Protein AF-A0A2N2MQZ5-F1 (afdb_monomer)

Secondary structure (DSSP, 8-state):
---TTS-TT--TTSSEEEEEEEETTEEEEEEEEPEEEEE-SB-TTSSBPS-TT-EEEEE----------SEEEEEEEEESSSS-EEEEEEEEPTT----EEEEEEEPBPPSS---B-GGG-EEEEEEEETTEE-

Nearest PDB structures (foldseek):
  5hcd-assembly1_A  TM=3.060E-01  e=9.325E+00  Homo sapiens

Radius of gyration: 17.01 Å; Cα contacts (8 Å, |Δi|>4): 240; chains: 1; bounding box: 44×34×42 Å

Sequence (134 aa):
GYYLLESRDSIHGKPGYPFLINIDGQAQVWTVDGQKESLPLYDKDGKTSRDPDAGEGVKYVLEKKIQLRPGTHKVFLGLSADDYFREVEITLKERDFITLEFRPVYKSKTQPTRTPSFKKGVKEYEVHLNNARI

Structure (mmCIF, N/CA/C/O backbone):
data_AF-A0A2N2MQZ5-F1
#
_entry.id   AF-A0A2N2MQZ5-F1
#
loop_
_atom_site.group_PDB
_atom_site.id
_atom_site.type_symbol
_atom_site.label_atom_id
_atom_site.label_alt_id
_atom_site.label_comp_id
_atom_site.label_asym_id
_atom_site.label_entity_id
_atom_site.label_seq_id
_atom_site.pdbx_PDB_ins_code
_atom_site.Cartn_x
_atom_site.Cartn_y
_atom_site.Cartn_z
_atom_site.occupancy
_atom_site.B_iso_or_equiv
_atom_site.auth_seq_id
_atom_site.auth_comp_id
_atom_site.auth_asym_id
_atom_site.auth_atom_id
_atom_site.pdbx_PDB_model_num
ATOM 1 N N . GLY A 1 1 ? 2.405 1.766 -19.124 1.00 38.66 1 GLY A N 1
ATOM 2 C CA . GLY A 1 1 ? 3.480 1.223 -19.963 1.00 38.66 1 GLY A CA 1
ATOM 3 C C . GLY A 1 1 ? 3.343 -0.282 -20.054 1.00 38.66 1 GLY A C 1
ATOM 4 O O . GLY A 1 1 ? 3.208 -0.923 -19.023 1.00 38.66 1 GLY A O 1
ATOM 5 N N . TYR A 1 2 ? 3.337 -0.815 -21.275 1.00 33.28 2 TYR A N 1
ATOM 6 C CA . TYR A 1 2 ? 3.539 -2.238 -21.556 1.00 33.28 2 TYR A CA 1
ATOM 7 C C . TYR A 1 2 ? 5.043 -2.511 -21.439 1.00 33.28 2 TYR A C 1
ATOM 9 O O . TYR A 1 2 ? 5.829 -1.843 -22.114 1.00 33.28 2 TYR A O 1
ATOM 17 N N . TYR A 1 3 ? 5.468 -3.467 -20.617 1.00 50.56 3 TYR A N 1
ATOM 18 C CA . TYR A 1 3 ? 6.835 -3.971 -20.708 1.00 50.56 3 TYR A CA 1
ATOM 19 C C . TYR A 1 3 ? 6.906 -4.976 -21.855 1.00 50.56 3 TYR A C 1
ATOM 21 O O . TYR A 1 3 ? 6.252 -6.010 -21.816 1.00 50.56 3 TYR A O 1
ATOM 29 N N . LEU A 1 4 ? 7.729 -4.693 -22.869 1.00 41.44 4 LEU A N 1
ATOM 30 C CA . LEU A 1 4 ? 7.933 -5.551 -24.050 1.00 41.44 4 LEU A CA 1
ATOM 31 C C . LEU A 1 4 ? 8.442 -6.977 -23.731 1.00 41.44 4 LEU A C 1
ATOM 33 O O . LEU A 1 4 ? 8.542 -7.799 -24.636 1.00 41.44 4 LEU A O 1
ATOM 37 N N . LEU A 1 5 ? 8.770 -7.264 -22.467 1.00 44.75 5 LEU A N 1
ATOM 38 C CA . LEU A 1 5 ? 9.279 -8.549 -21.978 1.00 44.75 5 LEU A CA 1
ATOM 39 C C . LEU A 1 5 ? 8.471 -9.118 -20.798 1.00 44.75 5 LEU A C 1
ATOM 41 O O . LEU A 1 5 ? 8.864 -10.143 -20.248 1.00 44.75 5 LEU A O 1
ATOM 45 N N . GLU A 1 6 ? 7.372 -8.480 -20.382 1.00 48.91 6 GLU A N 1
ATOM 46 C CA . GLU A 1 6 ? 6.461 -9.129 -19.436 1.00 48.91 6 GLU A CA 1
ATOM 47 C C . GLU A 1 6 ? 5.657 -10.214 -20.148 1.00 48.91 6 GLU A C 1
ATOM 49 O O . GLU A 1 6 ? 5.206 -10.026 -21.281 1.00 48.91 6 GLU A O 1
ATOM 54 N N . SER A 1 7 ? 5.476 -11.357 -19.476 1.00 53.25 7 SER A N 1
ATOM 55 C CA . SER A 1 7 ? 4.586 -12.409 -19.967 1.00 53.25 7 SER A CA 1
ATOM 56 C C . SER A 1 7 ? 3.222 -11.803 -20.302 1.00 53.25 7 SER A C 1
ATOM 58 O O . SER A 1 7 ? 2.721 -10.951 -19.566 1.00 53.25 7 SER A O 1
ATOM 60 N N . ARG A 1 8 ? 2.585 -12.274 -21.382 1.00 55.00 8 ARG A N 1
ATOM 61 C CA . ARG A 1 8 ? 1.201 -11.899 -21.725 1.00 55.00 8 ARG A CA 1
ATOM 62 C C . ARG A 1 8 ? 0.226 -12.146 -20.567 1.00 55.00 8 ARG A C 1
ATOM 64 O O . ARG A 1 8 ? -0.813 -11.487 -20.508 1.00 55.00 8 ARG A O 1
ATOM 71 N N . ASP A 1 9 ? 0.592 -13.025 -19.640 1.00 60.69 9 ASP A N 1
ATOM 72 C CA . ASP A 1 9 ? -0.182 -13.373 -18.450 1.00 60.69 9 ASP A CA 1
ATOM 73 C C . ASP A 1 9 ? 0.006 -12.388 -17.286 1.00 60.69 9 ASP A C 1
ATOM 75 O O . ASP A 1 9 ? -0.808 -12.382 -16.366 1.00 60.69 9 ASP A O 1
ATOM 79 N N . SER A 1 10 ? 1.014 -11.505 -17.329 1.00 63.62 10 SER A N 1
ATOM 80 C CA . SER A 1 10 ? 1.212 -10.490 -16.288 1.00 63.62 10 SER A CA 1
ATOM 81 C C . SER A 1 10 ? 0.023 -9.531 -16.238 1.00 63.62 10 SER A C 1
ATOM 83 O O . SER A 1 10 ? -0.455 -9.056 -17.272 1.00 63.62 10 SER A O 1
ATOM 85 N N . ILE A 1 11 ? -0.480 -9.250 -15.037 1.00 68.44 11 ILE A N 1
ATOM 86 C CA . ILE A 1 11 ? -1.534 -8.251 -14.810 1.00 68.44 11 ILE A CA 1
ATOM 87 C C . ILE A 1 11 ? -0.969 -6.832 -14.670 1.00 68.44 11 ILE A C 1
ATOM 89 O O . ILE A 1 11 ? -1.723 -5.860 -14.679 1.00 68.44 11 ILE A O 1
ATOM 93 N N . HIS A 1 12 ? 0.356 -6.683 -14.589 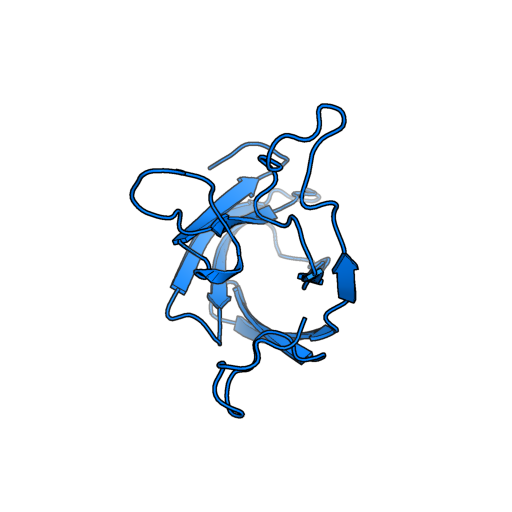1.00 70.38 12 HIS A N 1
ATOM 94 C CA . HIS A 1 12 ? 0.988 -5.372 -14.563 1.00 70.38 12 HIS A CA 1
ATOM 95 C C . HIS A 1 12 ? 0.845 -4.662 -15.916 1.00 70.38 12 HIS A C 1
ATOM 97 O O . HIS A 1 12 ? 0.749 -5.270 -16.981 1.00 70.38 12 HIS A O 1
ATOM 103 N N . GLY A 1 13 ? 0.769 -3.331 -15.868 1.00 66.94 13 GLY A N 1
ATOM 104 C CA . GLY A 1 13 ? 0.558 -2.495 -17.051 1.00 66.94 13 GLY A CA 1
ATOM 105 C C . GLY A 1 13 ? -0.798 -2.634 -17.771 1.00 66.94 13 GLY A C 1
ATOM 106 O O . GLY A 1 13 ? -0.986 -1.955 -18.785 1.00 66.94 13 GLY A O 1
ATOM 107 N N . LYS A 1 14 ? -1.730 -3.469 -17.285 1.00 74.38 14 LYS A N 1
ATOM 108 C CA . LYS A 1 14 ? -3.083 -3.643 -17.841 1.00 74.38 14 LYS A CA 1
ATOM 109 C C . LYS A 1 14 ? -4.099 -2.715 -17.162 1.00 74.38 14 LYS A C 1
ATOM 111 O O . LYS A 1 14 ? -3.866 -2.285 -16.046 1.00 74.38 14 LYS A O 1
ATOM 116 N N . PRO A 1 15 ? -5.244 -2.402 -17.795 1.00 71.12 15 PRO A N 1
ATOM 117 C CA . PRO A 1 15 ? -6.248 -1.537 -17.184 1.00 71.12 15 PRO A CA 1
ATOM 118 C C . PRO A 1 15 ? -6.734 -2.071 -15.832 1.00 71.12 15 PRO A C 1
ATOM 120 O O . PRO A 1 15 ? -6.631 -1.356 -14.861 1.00 71.12 15 PRO A O 1
ATOM 123 N N . GLY A 1 16 ? -7.149 -3.329 -15.700 1.00 82.19 16 GLY A N 1
ATOM 124 C CA . GLY A 1 16 ? -7.628 -3.838 -14.409 1.00 82.19 16 GLY A CA 1
ATOM 125 C C . GLY A 1 16 ? -6.519 -4.425 -13.534 1.00 82.19 16 GLY A C 1
ATOM 126 O O . GLY A 1 16 ? -5.946 -5.449 -13.908 1.00 82.19 16 GLY A O 1
ATOM 127 N N . TYR A 1 17 ? -6.282 -3.851 -12.348 1.00 84.50 17 TYR A N 1
ATOM 128 C CA . TYR A 1 17 ? -5.445 -4.467 -11.309 1.00 84.50 17 TYR A CA 1
ATOM 129 C C . TYR A 1 17 ? -6.276 -4.859 -10.072 1.00 84.50 17 TYR A C 1
ATOM 131 O O . TYR A 1 17 ? -6.910 -3.987 -9.469 1.00 84.50 17 TYR A O 1
ATOM 139 N N . PRO A 1 18 ? -6.294 -6.149 -9.680 1.00 89.56 18 PRO A N 1
ATOM 140 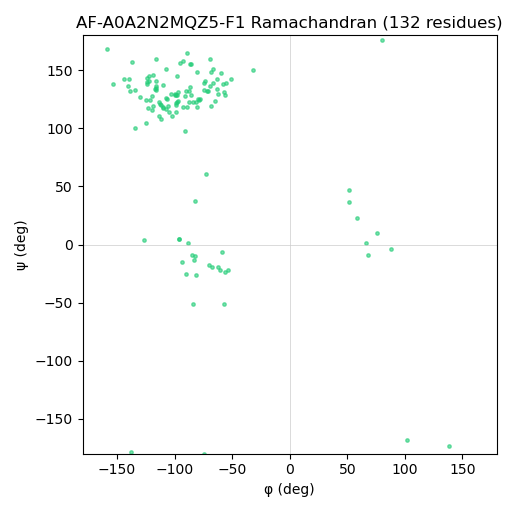C CA . PRO A 1 18 ? -7.025 -6.629 -8.512 1.00 89.56 18 PRO A CA 1
ATOM 141 C C . PRO A 1 18 ? -6.222 -6.462 -7.214 1.00 89.56 18 PRO A C 1
ATOM 143 O O . PRO A 1 18 ? -5.142 -7.034 -7.049 1.00 89.56 18 PRO A O 1
ATOM 146 N N . PHE A 1 19 ? -6.799 -5.740 -6.260 1.00 89.19 19 PHE A N 1
ATOM 147 C CA . PHE A 1 19 ? -6.348 -5.665 -4.873 1.00 89.19 19 PHE A CA 1
ATOM 148 C C . PHE A 1 19 ? -7.194 -6.582 -3.998 1.00 89.19 19 PHE A C 1
ATOM 150 O O . PHE A 1 19 ? -8.424 -6.498 -4.024 1.00 89.19 19 PHE A O 1
ATOM 157 N N . LEU A 1 20 ? -6.547 -7.430 -3.201 1.00 91.75 20 LEU A N 1
ATOM 158 C CA . LEU A 1 20 ? -7.224 -8.241 -2.196 1.00 91.75 20 LEU A CA 1
ATOM 159 C C . LEU A 1 20 ? -7.215 -7.489 -0.867 1.00 91.75 20 LEU A C 1
ATOM 161 O O . LEU A 1 20 ? -6.151 -7.226 -0.313 1.00 91.75 20 LEU A O 1
ATOM 165 N N . ILE A 1 21 ? -8.393 -7.166 -0.344 1.00 92.69 21 ILE A N 1
ATOM 166 C CA . ILE A 1 21 ? -8.547 -6.533 0.966 1.00 92.69 21 ILE A CA 1
ATOM 167 C C . ILE A 1 21 ? -9.316 -7.489 1.863 1.00 92.69 21 ILE A C 1
ATOM 169 O O . ILE A 1 21 ? -10.328 -8.047 1.450 1.00 92.69 21 ILE A O 1
ATOM 173 N N . ASN A 1 22 ? -8.855 -7.684 3.091 1.00 93.38 22 ASN A N 1
ATOM 174 C CA . ASN A 1 22 ? -9.587 -8.441 4.096 1.00 93.38 22 ASN A CA 1
ATOM 175 C C . ASN A 1 22 ? -9.655 -7.629 5.389 1.00 93.38 22 ASN A C 1
ATOM 177 O O . ASN A 1 22 ? -8.632 -7.148 5.871 1.00 93.38 22 ASN A O 1
ATOM 181 N N . ILE A 1 23 ? -10.867 -7.448 5.912 1.00 93.50 23 ILE A N 1
ATOM 182 C CA . ILE A 1 23 ? -11.116 -6.774 7.186 1.00 93.50 23 ILE A CA 1
ATOM 183 C C . ILE A 1 23 ? -11.879 -7.748 8.079 1.00 93.50 23 ILE A C 1
ATOM 185 O O . ILE A 1 23 ? -12.981 -8.172 7.734 1.00 93.50 23 ILE A O 1
ATOM 189 N N . ASP A 1 24 ? -11.282 -8.131 9.206 1.00 92.38 24 ASP A N 1
ATOM 190 C CA . ASP A 1 24 ? -11.864 -9.052 10.198 1.00 92.38 24 ASP A CA 1
ATOM 191 C C . ASP A 1 24 ? -12.386 -10.383 9.619 1.00 92.38 24 ASP A C 1
ATOM 193 O O . ASP A 1 24 ? -13.411 -10.919 10.046 1.00 92.38 24 ASP A O 1
ATOM 197 N N . GLY A 1 25 ? -11.696 -10.924 8.614 1.00 90.19 25 GLY A N 1
ATOM 198 C CA . GLY A 1 25 ? -12.074 -12.172 7.947 1.00 90.19 25 GLY A CA 1
ATOM 199 C C . GLY A 1 25 ? -13.036 -11.995 6.769 1.00 90.19 25 GLY A C 1
ATOM 200 O O . GLY A 1 25 ? -13.322 -12.970 6.075 1.00 90.19 25 GLY A O 1
ATOM 201 N N . GLN A 1 26 ? -13.508 -10.777 6.493 1.00 92.31 26 GLN A N 1
ATOM 202 C CA . GLN A 1 26 ? -14.306 -10.471 5.308 1.00 92.31 26 GLN A CA 1
ATOM 203 C C . GLN A 1 26 ? -13.389 -10.030 4.169 1.00 92.31 26 GLN A C 1
ATOM 205 O O . GLN A 1 26 ? -12.964 -8.877 4.097 1.00 92.31 26 GLN A O 1
ATOM 210 N N . ALA A 1 27 ? -13.072 -10.971 3.280 1.00 92.12 27 ALA A N 1
ATOM 211 C CA . ALA A 1 27 ? -12.235 -10.721 2.116 1.00 92.12 27 ALA A CA 1
ATOM 212 C C . ALA A 1 27 ? -13.053 -10.219 0.917 1.00 92.12 27 ALA A C 1
ATOM 214 O O . ALA A 1 27 ? -14.094 -10.782 0.575 1.00 92.12 27 ALA A O 1
ATOM 215 N N . GLN A 1 28 ? -12.544 -9.196 0.236 1.00 91.69 28 GLN A N 1
ATOM 216 C CA . GLN A 1 28 ? -13.081 -8.690 -1.016 1.00 91.69 28 GLN A CA 1
ATOM 217 C C . GLN A 1 28 ? -11.952 -8.335 -1.985 1.00 91.69 28 GLN A C 1
ATOM 219 O O . GLN A 1 28 ? -10.910 -7.811 -1.598 1.00 91.69 28 GLN A O 1
ATOM 224 N N . VAL A 1 29 ? -12.179 -8.615 -3.268 1.00 92.00 29 VAL A N 1
ATOM 225 C CA . VAL A 1 29 ? -11.278 -8.202 -4.344 1.00 92.00 29 VAL A CA 1
ATOM 226 C C . VAL A 1 29 ? -11.829 -6.933 -4.979 1.00 92.00 29 VAL A C 1
ATOM 228 O O . VAL A 1 29 ? -12.956 -6.917 -5.477 1.00 92.00 29 VAL A O 1
ATOM 231 N N . TRP A 1 30 ? -11.032 -5.869 -4.982 1.00 90.88 30 TRP A N 1
ATOM 232 C CA . TRP A 1 30 ? -11.347 -4.622 -5.669 1.00 90.88 30 TRP A CA 1
ATOM 233 C C . TRP A 1 30 ? -10.428 -4.451 -6.864 1.00 90.88 30 TRP A C 1
ATOM 235 O O . TRP A 1 30 ? -9.215 -4.339 -6.721 1.00 90.88 30 TRP A O 1
ATOM 245 N N . THR A 1 31 ? -11.021 -4.424 -8.053 1.00 90.12 31 THR A N 1
ATOM 246 C CA . THR A 1 31 ? -10.289 -4.113 -9.281 1.00 90.12 31 THR A CA 1
ATOM 247 C C . THR A 1 31 ? -10.344 -2.615 -9.517 1.00 90.12 31 THR A C 1
ATOM 249 O O . THR A 1 31 ? -11.419 -2.020 -9.426 1.00 90.12 31 THR A O 1
ATOM 252 N N . VAL A 1 32 ? -9.195 -2.011 -9.799 1.00 89.25 32 VAL A N 1
ATOM 253 C CA . VAL A 1 32 ? -9.106 -0.599 -10.181 1.00 89.25 32 VAL A CA 1
ATOM 254 C C . VAL A 1 32 ? -8.522 -0.469 -11.571 1.00 89.25 32 VAL A C 1
ATOM 256 O O . VAL A 1 32 ? -7.648 -1.250 -11.956 1.00 89.25 32 VAL A O 1
ATOM 259 N N . ASP A 1 33 ? -8.999 0.544 -12.286 1.00 87.69 33 ASP A N 1
ATOM 260 C CA . ASP A 1 33 ? -8.467 0.889 -13.590 1.00 87.69 33 ASP A CA 1
ATOM 261 C C . ASP A 1 33 ? -7.162 1.678 -13.447 1.00 87.69 33 ASP A C 1
ATOM 263 O O . ASP A 1 33 ? -7.086 2.714 -12.783 1.00 87.69 33 ASP A O 1
ATOM 267 N N . GLY A 1 34 ? -6.118 1.167 -14.081 1.00 84.81 34 GLY A N 1
ATOM 268 C CA . GLY A 1 34 ? -4.803 1.753 -14.147 1.00 84.81 34 GLY A CA 1
ATOM 269 C C . GLY A 1 34 ? -4.783 2.974 -15.048 1.00 84.81 34 GLY A C 1
ATOM 270 O O . GLY A 1 34 ? -5.243 2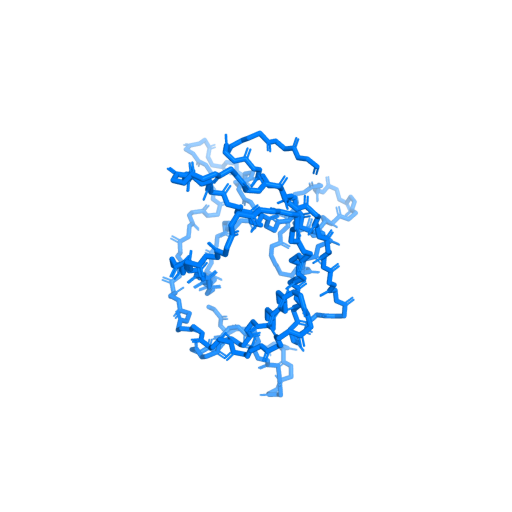.949 -16.191 1.00 84.81 34 GLY A O 1
ATOM 271 N N . GLN A 1 35 ? -4.183 4.044 -14.550 1.00 86.38 35 GLN A N 1
ATOM 272 C CA . GLN A 1 35 ? -4.023 5.294 -15.274 1.00 86.38 35 GLN A CA 1
ATOM 273 C C . GLN A 1 35 ? -2.627 5.346 -15.882 1.00 86.38 35 GLN A C 1
ATOM 275 O O . GLN A 1 35 ? -1.628 5.115 -15.201 1.00 86.38 35 GLN A O 1
ATOM 280 N N . LYS A 1 36 ? -2.532 5.628 -17.185 1.00 84.75 36 LYS A N 1
ATOM 281 C CA . LYS A 1 36 ? -1.229 5.845 -17.822 1.00 84.75 36 LYS A CA 1
ATOM 282 C C . LYS A 1 36 ? -0.606 7.104 -17.228 1.00 84.75 36 LYS A C 1
ATOM 284 O O . LYS A 1 36 ? -1.201 8.173 -17.298 1.00 84.75 36 LYS A O 1
ATOM 289 N N . GLU A 1 37 ? 0.595 6.963 -16.689 1.00 82.38 37 GLU A N 1
ATOM 290 C CA . GLU A 1 37 ? 1.360 8.064 -16.110 1.00 82.38 37 GLU A CA 1
ATOM 291 C C . GLU A 1 37 ? 2.705 8.151 -16.837 1.00 82.38 37 GLU A C 1
ATOM 293 O O . GLU A 1 37 ? 3.290 7.129 -17.209 1.00 82.38 37 GLU A O 1
ATOM 298 N N . SER A 1 38 ? 3.158 9.376 -17.098 1.00 85.06 38 SER A N 1
ATOM 299 C CA . SER A 1 38 ? 4.449 9.655 -17.722 1.00 85.06 38 SER A CA 1
ATOM 300 C C . SER A 1 38 ? 5.131 10.764 -16.941 1.00 85.06 38 SER A C 1
ATOM 302 O O . SER A 1 38 ? 4.809 11.940 -17.111 1.00 85.06 38 SER A O 1
ATOM 304 N N . LEU A 1 39 ? 6.072 10.379 -16.085 1.00 85.00 39 LEU A N 1
ATOM 305 C CA . LEU A 1 39 ? 6.888 11.309 -15.314 1.00 85.00 39 LEU A CA 1
ATOM 306 C C . LEU A 1 39 ? 8.247 11.508 -16.001 1.00 85.00 39 LEU A C 1
ATOM 308 O O . LEU A 1 39 ? 8.778 10.569 -16.602 1.00 85.00 39 LEU A O 1
ATOM 312 N N . PRO A 1 40 ? 8.836 12.713 -15.944 1.00 84.00 40 PRO A N 1
ATOM 313 C CA . PRO A 1 40 ? 10.113 12.976 -16.593 1.00 84.00 40 PRO A CA 1
ATOM 314 C C . PRO A 1 40 ? 11.223 12.091 -16.004 1.00 84.00 40 PRO A C 1
ATOM 316 O O . PRO A 1 40 ? 11.423 12.030 -14.792 1.00 84.00 40 PRO A O 1
ATOM 319 N N . LEU A 1 41 ? 11.973 11.414 -16.882 1.00 80.56 41 LEU A N 1
ATOM 320 C CA . LEU A 1 41 ? 13.124 10.575 -16.505 1.00 80.56 41 LEU A CA 1
ATOM 321 C C . LEU A 1 41 ? 14.304 11.383 -15.954 1.00 80.56 41 LEU A C 1
ATOM 323 O O . LEU A 1 41 ? 15.178 10.819 -15.291 1.00 80.56 41 LEU A O 1
ATOM 327 N N . TYR A 1 42 ? 14.330 12.684 -16.235 1.00 82.25 42 TYR A N 1
ATOM 328 C CA . TYR A 1 42 ? 15.392 13.594 -15.845 1.00 82.25 42 TYR A CA 1
ATOM 329 C C . TYR A 1 42 ? 14.821 14.764 -15.045 1.00 82.25 42 TYR A C 1
ATOM 331 O O . TYR A 1 42 ? 13.718 15.235 -15.323 1.00 82.25 42 TYR A O 1
ATOM 339 N N . ASP A 1 43 ? 15.568 15.218 -14.045 1.00 81.94 43 ASP A N 1
ATOM 340 C CA . ASP A 1 43 ? 15.260 16.435 -13.306 1.00 81.94 43 ASP A CA 1
ATOM 341 C C . ASP A 1 43 ? 15.580 17.694 -14.132 1.00 81.94 43 ASP A C 1
ATOM 343 O O . ASP A 1 43 ? 16.030 17.632 -15.280 1.00 81.94 43 ASP A O 1
ATOM 347 N N . LYS A 1 44 ? 15.335 18.868 -13.539 1.00 83.62 44 LYS A N 1
ATOM 348 C CA . LYS A 1 44 ? 15.572 20.169 -14.186 1.00 83.62 44 LYS A CA 1
ATOM 349 C C . LYS A 1 44 ? 17.048 20.413 -14.535 1.00 83.62 44 LYS A C 1
ATOM 351 O O . LYS A 1 44 ? 17.317 21.239 -15.400 1.00 83.62 44 LYS A O 1
ATOM 356 N N . ASP A 1 45 ? 17.970 19.682 -13.906 1.00 84.56 45 ASP A N 1
ATOM 357 C CA . ASP A 1 45 ? 19.416 19.777 -14.122 1.00 84.56 45 ASP A CA 1
ATOM 358 C C . ASP A 1 45 ? 19.924 18.719 -15.126 1.00 84.56 45 ASP A C 1
ATOM 360 O O . ASP A 1 45 ? 21.132 18.579 -15.329 1.00 84.56 45 ASP A O 1
ATOM 364 N N . GLY A 1 46 ? 19.023 17.939 -15.739 1.00 79.38 46 GLY A N 1
ATOM 365 C CA . GLY A 1 46 ? 19.362 16.871 -16.682 1.00 79.38 46 GLY A CA 1
ATOM 366 C C . GLY A 1 46 ? 19.908 15.598 -16.026 1.00 79.38 46 GLY A C 1
ATOM 367 O O . GLY A 1 46 ? 20.391 14.704 -16.725 1.00 79.38 46 GLY A O 1
ATOM 368 N N . LYS A 1 47 ? 19.843 15.474 -14.694 1.00 81.31 47 LYS A N 1
ATOM 369 C CA . LYS A 1 47 ? 20.240 14.253 -13.975 1.00 81.31 47 LYS A CA 1
ATOM 370 C C . LYS A 1 47 ? 19.071 13.283 -13.917 1.00 81.31 47 LYS A C 1
ATOM 372 O O . LYS A 1 47 ? 17.917 13.681 -13.984 1.00 81.31 47 LYS A O 1
ATOM 377 N N . THR A 1 48 ? 19.358 11.990 -13.777 1.00 78.38 48 THR A N 1
ATOM 378 C CA . THR A 1 48 ? 18.312 10.971 -13.610 1.00 78.38 48 THR A CA 1
ATOM 379 C C . THR A 1 48 ? 17.431 11.299 -12.409 1.00 78.38 48 THR A C 1
ATOM 381 O O . THR A 1 48 ? 17.943 11.510 -11.306 1.00 78.38 48 THR A O 1
ATOM 384 N N . SER A 1 49 ? 16.116 11.308 -12.630 1.00 77.94 49 SER A N 1
ATOM 385 C CA . SER A 1 49 ? 15.133 11.555 -11.583 1.00 77.94 49 SER A CA 1
ATOM 386 C C . SER A 1 49 ? 15.324 10.581 -10.418 1.00 77.94 49 SER A C 1
ATOM 388 O O . SER A 1 49 ? 15.600 9.392 -10.605 1.00 77.94 49 SER A O 1
ATOM 390 N N . ARG A 1 50 ? 15.195 11.104 -9.196 1.00 77.25 50 ARG A N 1
ATOM 391 C CA . ARG A 1 50 ? 15.166 10.294 -7.968 1.00 77.25 50 ARG A CA 1
ATOM 392 C C . ARG A 1 50 ? 13.781 9.720 -7.688 1.00 77.25 50 ARG A C 1
ATOM 394 O O . ARG A 1 50 ? 13.657 8.892 -6.790 1.00 77.25 50 ARG A O 1
ATOM 401 N N . ASP A 1 51 ? 12.775 10.179 -8.428 1.00 79.25 51 ASP A N 1
ATOM 402 C CA . ASP A 1 51 ? 11.426 9.648 -8.362 1.00 79.25 51 ASP A CA 1
ATOM 403 C C . ASP A 1 51 ? 11.423 8.219 -8.927 1.00 79.25 51 ASP A C 1
ATOM 405 O O . ASP A 1 51 ? 11.798 8.017 -10.089 1.00 79.25 51 ASP A O 1
ATOM 409 N N . PRO A 1 52 ? 11.051 7.211 -8.124 1.00 77.31 52 PRO A N 1
ATOM 410 C CA . PRO A 1 52 ? 11.049 5.833 -8.582 1.00 77.31 52 PRO A CA 1
ATOM 411 C C . PRO A 1 52 ? 9.960 5.529 -9.618 1.00 77.31 52 PRO A C 1
ATOM 413 O O . PRO A 1 52 ? 10.097 4.525 -10.326 1.00 77.31 52 PRO A O 1
ATOM 416 N N . ASP A 1 53 ? 8.936 6.383 -9.727 1.00 80.06 53 ASP A N 1
ATOM 417 C CA . ASP A 1 53 ? 7.853 6.312 -10.713 1.00 80.06 53 ASP A CA 1
ATOM 418 C C . ASP A 1 53 ? 8.203 7.055 -12.021 1.00 80.06 53 ASP A C 1
ATOM 420 O O . ASP A 1 53 ? 7.412 7.073 -12.965 1.00 80.06 53 ASP A O 1
ATOM 424 N N . ALA A 1 54 ? 9.412 7.627 -12.128 1.00 82.50 54 ALA A N 1
ATOM 425 C CA . ALA A 1 54 ? 9.884 8.302 -13.334 1.00 82.50 54 ALA A CA 1
ATOM 426 C C . ALA A 1 54 ? 9.880 7.394 -14.581 1.00 82.50 54 ALA A C 1
ATOM 428 O O . ALA A 1 54 ? 10.337 6.244 -14.565 1.00 82.50 54 ALA A O 1
ATOM 429 N N . GLY A 1 55 ? 9.446 7.959 -15.709 1.00 83.00 55 GLY A N 1
ATOM 430 C CA . GLY A 1 55 ? 9.247 7.268 -16.977 1.00 83.00 55 GLY A CA 1
ATOM 431 C C . GLY A 1 55 ? 7.781 6.945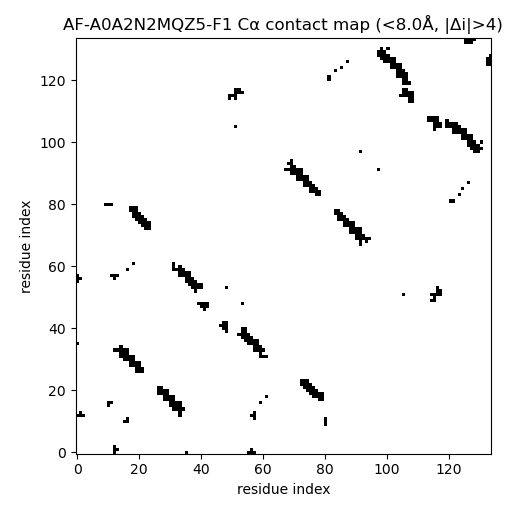 -17.256 1.00 83.00 55 GLY A C 1
ATOM 432 O O . GLY A 1 55 ? 6.868 7.458 -16.615 1.00 83.00 55 GLY A O 1
ATOM 433 N N . GLU A 1 56 ? 7.558 6.102 -18.261 1.00 83.00 56 GLU A N 1
ATOM 434 C CA . GLU A 1 56 ? 6.218 5.683 -18.667 1.00 83.00 56 GLU A CA 1
ATOM 435 C C . GLU A 1 56 ? 5.750 4.461 -17.868 1.00 83.00 56 GLU A C 1
ATOM 437 O O . GLU A 1 56 ? 6.363 3.390 -17.915 1.00 83.00 56 GLU A O 1
ATOM 442 N N . GLY A 1 57 ? 4.616 4.597 -17.184 1.00 79.88 57 GLY A N 1
ATOM 443 C CA . GLY A 1 57 ? 4.064 3.598 -16.272 1.00 79.88 57 GLY A CA 1
ATOM 444 C C . GLY A 1 57 ? 2.552 3.428 -16.401 1.00 79.88 57 GLY A C 1
ATOM 445 O O . GLY A 1 57 ? 1.908 3.982 -17.297 1.00 79.88 57 GLY A O 1
ATOM 446 N N . VAL A 1 58 ? 1.988 2.556 -15.569 1.00 83.00 5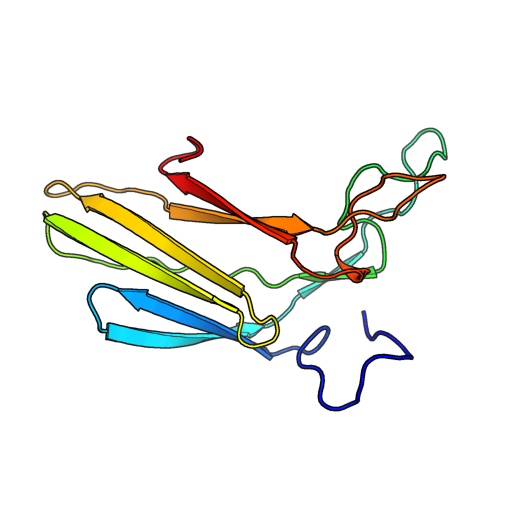8 VAL A N 1
ATOM 447 C CA . VAL A 1 58 ? 0.554 2.553 -15.248 1.00 83.00 58 VAL A CA 1
ATOM 448 C C . VAL A 1 58 ? 0.459 2.641 -13.735 1.00 83.00 58 VAL A C 1
ATOM 450 O O . VAL A 1 58 ? 1.051 1.812 -13.046 1.00 83.00 58 VAL A O 1
ATOM 453 N N . LYS A 1 59 ? -0.259 3.643 -13.242 1.00 85.38 59 LYS A N 1
ATOM 454 C CA . LYS A 1 59 ? -0.500 3.867 -11.824 1.00 85.38 59 LYS A CA 1
ATOM 455 C C . LYS A 1 59 ? -1.853 3.292 -11.438 1.00 85.38 59 LYS A C 1
ATOM 457 O O . LYS A 1 59 ? -2.854 3.585 -12.089 1.00 85.38 59 LYS A O 1
ATOM 462 N N . TYR A 1 60 ? -1.883 2.526 -10.357 1.00 87.00 60 TYR A N 1
ATOM 463 C CA . TYR A 1 60 ? -3.113 2.003 -9.773 1.00 87.00 60 TYR A CA 1
ATOM 464 C C . TYR A 1 60 ? -3.329 2.668 -8.422 1.00 87.00 60 TYR A C 1
ATOM 466 O O . TYR A 1 60 ? -2.481 2.555 -7.539 1.00 87.00 60 TYR A O 1
ATOM 474 N N . VAL A 1 61 ? -4.451 3.369 -8.270 1.00 89.81 61 VAL A N 1
ATOM 475 C CA . VAL A 1 61 ? -4.821 4.029 -7.015 1.00 89.81 61 VAL A CA 1
ATOM 476 C C . VAL A 1 61 ? -6.136 3.437 -6.543 1.00 89.81 61 VAL A C 1
ATOM 478 O O . VAL A 1 61 ? -7.161 3.556 -7.211 1.00 89.81 61 VAL A O 1
ATOM 481 N N . LEU A 1 62 ? -6.090 2.775 -5.392 1.00 90.81 62 LEU A N 1
ATOM 482 C CA . LEU A 1 62 ? -7.265 2.250 -4.721 1.00 90.81 62 LEU A CA 1
ATOM 483 C C . LEU A 1 62 ? -7.629 3.171 -3.561 1.00 90.81 62 LEU A C 1
ATOM 485 O O . LEU A 1 62 ? -6.940 3.206 -2.547 1.00 90.81 62 LEU A O 1
ATOM 489 N N . GLU A 1 63 ? -8.749 3.871 -3.707 1.00 93.44 63 GLU A N 1
ATOM 490 C CA . GLU A 1 63 ? -9.329 4.698 -2.655 1.00 93.44 63 GLU A CA 1
ATOM 491 C C . GLU A 1 63 ? -10.747 4.207 -2.351 1.00 93.44 63 GLU A C 1
ATOM 493 O O . GLU A 1 63 ? -11.594 4.084 -3.243 1.00 93.44 63 GLU A O 1
ATOM 498 N N . LYS A 1 64 ? -11.003 3.877 -1.082 1.00 92.25 64 LYS A N 1
ATOM 499 C CA . LYS A 1 64 ? -12.310 3.421 -0.602 1.00 92.25 64 LYS A CA 1
ATOM 500 C C . LYS A 1 64 ? -12.608 4.020 0.761 1.00 92.25 64 LYS A C 1
ATOM 502 O O . LYS A 1 64 ? -11.770 4.007 1.656 1.00 92.25 64 LYS A O 1
ATOM 507 N N . LYS A 1 65 ? -13.847 4.479 0.925 1.00 92.31 65 LYS A N 1
ATOM 508 C CA . LYS A 1 65 ? -14.404 4.873 2.216 1.00 92.31 65 LYS A CA 1
ATOM 509 C C . LYS A 1 65 ? -15.253 3.728 2.750 1.00 92.31 65 LYS A C 1
ATOM 511 O O . LYS A 1 65 ? -16.193 3.301 2.085 1.00 92.31 65 LYS A O 1
ATOM 516 N N . ILE A 1 66 ? -14.913 3.240 3.937 1.00 90.62 66 ILE A N 1
ATOM 517 C CA . ILE A 1 66 ? -15.556 2.084 4.568 1.00 90.62 66 ILE A CA 1
ATOM 518 C C . ILE A 1 66 ? -16.068 2.522 5.934 1.00 90.62 66 ILE A C 1
ATOM 520 O O . ILE A 1 66 ? -15.381 3.246 6.653 1.00 90.62 66 ILE A O 1
ATOM 524 N N . GLN A 1 67 ? -17.276 2.093 6.286 1.00 91.62 67 GLN A N 1
ATOM 525 C CA . GLN A 1 67 ? -17.822 2.285 7.621 1.00 91.62 67 GLN A CA 1
ATOM 526 C C . GLN A 1 67 ? -17.628 1.000 8.423 1.00 91.62 67 GLN A C 1
ATOM 528 O O . GLN A 1 67 ? -18.132 -0.054 8.044 1.00 91.62 67 GLN A O 1
ATOM 533 N N . LEU A 1 68 ? -16.902 1.104 9.531 1.00 90.94 68 LEU A N 1
ATOM 534 C CA . LEU A 1 68 ? -16.655 0.006 10.458 1.00 90.94 68 LEU A CA 1
ATOM 535 C C . LEU A 1 68 ? -17.275 0.334 11.819 1.00 90.94 68 LEU A C 1
ATOM 537 O O . LEU A 1 68 ? -17.582 1.490 12.124 1.00 90.94 68 LEU A O 1
ATOM 541 N N . ARG A 1 69 ? -17.513 -0.706 12.620 1.00 92.25 69 ARG A N 1
ATOM 542 C CA . ARG A 1 69 ? -17.944 -0.529 14.011 1.00 92.25 69 ARG A CA 1
ATOM 543 C C . ARG A 1 69 ? -16.785 0.059 14.833 1.00 92.25 69 ARG A C 1
ATOM 545 O O . ARG A 1 69 ? -15.647 -0.031 14.404 1.00 92.25 69 ARG A O 1
ATOM 552 N N . PRO A 1 70 ? -17.040 0.676 15.993 1.00 93.75 70 PRO A N 1
ATOM 553 C CA . PRO A 1 70 ? -15.967 1.012 16.922 1.00 93.75 70 PRO A CA 1
ATOM 554 C C . PRO A 1 70 ? -15.285 -0.266 17.420 1.00 93.75 70 PRO A C 1
ATOM 556 O O . PRO A 1 70 ? -15.965 -1.262 17.683 1.00 93.75 70 PRO A O 1
ATOM 559 N N . GLY A 1 71 ? -13.967 -0.226 17.584 1.00 93.50 71 GLY A N 1
ATOM 560 C CA . GLY A 1 71 ? -13.179 -1.365 18.041 1.00 93.50 71 GLY A CA 1
ATOM 561 C C . GLY A 1 71 ? -11.865 -1.532 17.292 1.00 93.50 71 GLY A C 1
ATOM 562 O O . GLY A 1 71 ? -11.445 -0.683 16.506 1.00 93.50 71 GLY A O 1
ATOM 563 N N . THR A 1 72 ? -11.197 -2.639 17.587 1.00 94.50 72 THR A N 1
ATOM 564 C CA . THR A 1 72 ? -9.950 -3.032 16.940 1.00 94.50 72 THR A CA 1
ATOM 565 C C . THR A 1 72 ? -10.262 -3.896 15.726 1.00 94.50 72 THR A C 1
ATOM 567 O O . THR A 1 72 ? -10.993 -4.878 15.843 1.00 94.50 72 THR A O 1
ATOM 570 N N . HIS A 1 73 ? -9.703 -3.524 14.579 1.00 94.44 73 HIS A N 1
ATOM 571 C CA . HIS A 1 73 ? -9.901 -4.199 13.304 1.00 94.44 73 HIS A CA 1
ATOM 572 C C . HIS A 1 73 ? -8.570 -4.618 12.715 1.00 94.44 73 HIS A C 1
ATOM 574 O O . HIS A 1 73 ? -7.598 -3.855 12.723 1.00 94.44 73 HIS A O 1
ATOM 580 N N . LYS A 1 74 ? -8.557 -5.817 12.144 1.00 95.06 74 LYS A N 1
ATOM 581 C CA . LYS A 1 74 ? -7.399 -6.345 11.438 1.00 95.06 74 LYS A CA 1
ATOM 582 C C . LYS A 1 74 ? -7.602 -6.143 9.948 1.00 95.06 74 LYS A C 1
ATOM 584 O O . LYS A 1 74 ? -8.509 -6.730 9.361 1.00 95.06 74 LYS A O 1
ATOM 589 N N . VAL A 1 75 ? -6.766 -5.304 9.349 1.00 93.94 75 VAL A N 1
ATOM 590 C CA . VAL A 1 75 ? -6.804 -4.985 7.924 1.00 93.94 75 VAL A CA 1
ATOM 591 C C . VAL A 1 75 ? -5.637 -5.666 7.234 1.00 93.94 75 VAL A C 1
ATOM 593 O O . VAL A 1 75 ? -4.478 -5.475 7.589 1.00 93.94 75 VAL A O 1
ATOM 596 N N . PHE A 1 76 ? -5.953 -6.437 6.209 1.00 93.44 76 PHE A N 1
ATOM 597 C CA . PHE A 1 76 ? -5.006 -7.121 5.354 1.00 93.44 76 PHE A CA 1
ATOM 598 C C . PHE A 1 76 ? -5.121 -6.572 3.933 1.00 93.44 76 PHE A C 1
ATOM 600 O O . PHE A 1 76 ? -6.221 -6.462 3.389 1.00 93.44 76 PHE A O 1
ATOM 607 N N . LEU A 1 77 ? -3.974 -6.270 3.332 1.00 91.94 77 LEU A N 1
ATOM 608 C CA . LEU A 1 77 ? -3.820 -5.919 1.929 1.00 91.94 77 LEU A CA 1
ATOM 609 C C . LEU A 1 77 ? -2.907 -6.948 1.263 1.00 91.94 77 LEU A C 1
ATOM 611 O O . LEU A 1 77 ? -1.741 -7.077 1.634 1.00 91.94 77 LEU A O 1
ATOM 615 N N . GLY A 1 78 ? -3.428 -7.646 0.262 1.00 88.06 78 GLY A N 1
ATOM 616 C CA . GLY A 1 78 ? -2.677 -8.547 -0.601 1.00 88.06 78 GLY A CA 1
ATOM 617 C C . GLY A 1 78 ? -2.560 -7.982 -2.010 1.00 88.06 78 GLY A C 1
ATOM 618 O O . GLY A 1 78 ? -3.537 -7.477 -2.575 1.00 88.06 78 GLY A O 1
ATOM 619 N N . LEU A 1 79 ? -1.368 -8.099 -2.587 1.00 82.25 79 LEU A N 1
ATOM 620 C CA . LEU A 1 79 ? -1.184 -7.928 -4.019 1.00 82.25 79 LEU A CA 1
ATOM 621 C C . LEU A 1 79 ? -1.420 -9.261 -4.714 1.00 82.25 79 LEU A C 1
ATOM 623 O O . LEU A 1 79 ? -0.917 -10.293 -4.297 1.00 82.25 79 LEU A O 1
ATOM 627 N N . SER A 1 80 ? -2.216 -9.246 -5.776 1.00 72.00 80 SER A N 1
ATOM 628 C CA . SER A 1 80 ? -2.549 -10.478 -6.501 1.00 72.00 80 SER A CA 1
ATOM 629 C C . SER A 1 80 ? -1.446 -10.880 -7.484 1.00 72.00 80 SER A C 1
ATOM 631 O O . SER A 1 80 ? -1.331 -12.044 -7.853 1.00 72.00 80 SER A O 1
ATOM 633 N N . ALA A 1 81 ? -0.676 -9.894 -7.956 1.00 70.00 81 ALA A N 1
ATOM 634 C CA . ALA A 1 81 ? 0.395 -10.069 -8.939 1.00 70.00 81 ALA A CA 1
ATOM 635 C C . ALA A 1 81 ? 1.755 -10.358 -8.299 1.00 70.00 81 ALA A C 1
ATOM 637 O O . ALA A 1 81 ? 2.636 -10.937 -8.929 1.00 70.00 81 ALA A O 1
ATOM 638 N N . ASP A 1 82 ? 1.919 -9.911 -7.057 1.00 71.56 82 ASP A N 1
ATOM 639 C CA . ASP A 1 82 ? 3.148 -10.002 -6.291 1.00 71.56 82 ASP A CA 1
ATOM 640 C C . ASP A 1 82 ? 2.869 -10.905 -5.089 1.00 71.56 82 ASP A C 1
ATOM 642 O O . ASP A 1 82 ? 1.843 -10.740 -4.440 1.00 71.56 82 ASP A O 1
ATOM 646 N N . ASP A 1 83 ? 3.770 -11.833 -4.760 1.00 73.50 83 ASP A N 1
ATOM 647 C CA . ASP A 1 83 ? 3.681 -12.659 -3.543 1.00 73.50 83 ASP A CA 1
ATOM 648 C C . ASP A 1 83 ? 4.007 -11.811 -2.296 1.00 73.50 83 ASP A C 1
ATOM 650 O O . ASP A 1 83 ? 5.019 -11.985 -1.616 1.00 73.50 83 ASP A O 1
ATOM 654 N N . TYR A 1 84 ? 3.201 -10.773 -2.079 1.00 82.44 84 TYR A N 1
ATOM 655 C CA . TYR A 1 84 ? 3.359 -9.792 -1.023 1.00 82.44 84 TYR A CA 1
ATOM 656 C C . TYR A 1 84 ? 2.007 -9.455 -0.407 1.00 82.44 84 TYR A C 1
ATOM 658 O O . TYR A 1 84 ? 1.039 -9.105 -1.088 1.00 82.44 84 TYR A O 1
ATOM 666 N N . PHE A 1 85 ? 1.984 -9.466 0.920 1.00 87.56 85 PHE A N 1
ATOM 667 C CA . PHE A 1 85 ? 0.866 -8.984 1.705 1.00 87.56 85 PHE A CA 1
ATOM 668 C C . PHE A 1 85 ? 1.346 -8.150 2.889 1.00 87.56 85 PHE A C 1
ATOM 670 O O . PHE A 1 85 ? 2.477 -8.279 3.364 1.00 87.56 85 PHE A O 1
ATOM 677 N N . ARG A 1 86 ? 0.462 -7.291 3.388 1.00 90.44 86 ARG A N 1
ATOM 678 C CA 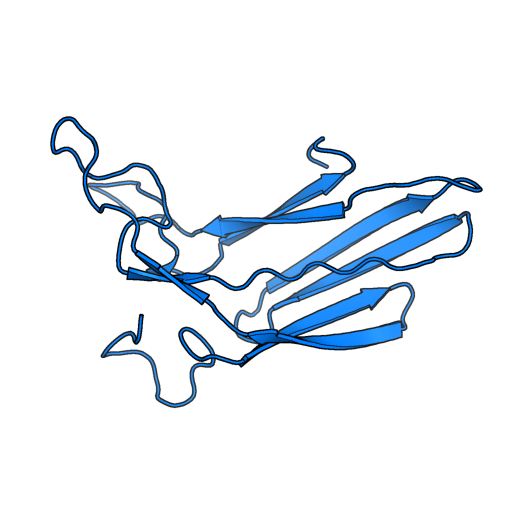. ARG A 1 86 ? 0.666 -6.532 4.615 1.00 90.44 86 ARG A CA 1
ATOM 679 C C . ARG A 1 86 ? -0.586 -6.605 5.462 1.00 90.44 86 ARG A C 1
ATOM 681 O O . ARG A 1 86 ? -1.685 -6.376 4.975 1.00 90.44 86 ARG A O 1
ATOM 688 N N . GLU A 1 87 ? -0.392 -6.888 6.737 1.00 93.06 87 GLU A N 1
ATOM 689 C CA . GLU A 1 87 ? -1.448 -6.879 7.736 1.00 93.06 87 GLU A CA 1
ATOM 690 C C . GLU A 1 87 ? -1.152 -5.788 8.763 1.00 93.06 87 GLU A C 1
ATOM 692 O O . GLU A 1 87 ? 0.007 -5.553 9.115 1.00 93.06 87 GLU A O 1
ATOM 697 N N . VAL A 1 88 ? -2.193 -5.094 9.203 1.00 94.19 88 VAL A N 1
ATOM 698 C CA . VAL A 1 88 ? -2.116 -4.025 10.190 1.00 94.19 88 VAL A CA 1
ATOM 699 C C . VAL A 1 88 ? -3.347 -4.055 11.077 1.00 94.19 88 VAL A C 1
ATOM 701 O O . VAL A 1 88 ? -4.461 -4.318 10.625 1.00 94.19 88 VAL A O 1
ATOM 704 N N . GLU A 1 89 ? -3.136 -3.775 12.352 1.00 94.25 89 GLU A N 1
ATOM 705 C CA . GLU A 1 89 ? -4.207 -3.613 13.318 1.00 94.25 89 GLU A CA 1
ATOM 706 C C . GLU A 1 89 ? -4.475 -2.121 13.527 1.00 94.25 89 GLU A C 1
ATOM 708 O O . GLU A 1 89 ? -3.557 -1.336 13.770 1.00 94.25 89 GLU A O 1
ATOM 713 N N . ILE A 1 90 ? -5.737 -1.721 13.407 1.00 93.12 90 ILE A N 1
ATOM 714 C CA . ILE A 1 90 ? -6.187 -0.347 13.631 1.00 93.12 90 ILE A CA 1
ATOM 715 C C . ILE A 1 90 ? -7.259 -0.340 14.712 1.00 93.12 90 ILE A C 1
ATOM 717 O O . ILE A 1 90 ? -8.069 -1.255 14.802 1.00 93.12 90 ILE A O 1
ATOM 721 N N . THR A 1 91 ? -7.288 0.705 15.534 1.00 92.75 91 THR A N 1
ATOM 722 C CA . THR A 1 91 ? -8.343 0.888 16.537 1.00 92.75 91 THR A CA 1
ATOM 723 C C . THR A 1 91 ? -9.173 2.110 16.183 1.00 92.75 91 THR A C 1
ATOM 725 O O . THR A 1 91 ? -8.640 3.210 16.061 1.00 92.75 91 THR A O 1
ATOM 728 N N . LEU A 1 92 ? -10.477 1.906 16.027 1.00 92.06 92 LEU A N 1
ATOM 729 C CA . LEU A 1 92 ? -11.463 2.932 15.720 1.00 92.06 92 LEU A CA 1
ATOM 730 C C . LEU A 1 92 ? -12.259 3.296 16.966 1.00 92.06 92 LEU A C 1
ATOM 732 O O . LEU A 1 92 ? -12.819 2.426 17.638 1.00 92.06 92 LEU A O 1
ATOM 736 N N . LYS A 1 93 ? -12.359 4.594 17.249 1.00 91.25 93 LYS A N 1
ATOM 737 C CA . LYS A 1 93 ? -13.283 5.117 18.260 1.00 91.25 93 LYS A CA 1
ATOM 738 C C . LYS A 1 93 ? -14.638 5.435 17.629 1.00 91.25 93 LYS A C 1
ATOM 740 O O . LYS A 1 93 ? -14.787 5.517 16.410 1.00 91.25 93 LYS A O 1
ATOM 745 N N . GLU A 1 94 ? -15.655 5.618 18.464 1.00 87.25 94 GLU A N 1
ATOM 746 C CA . GLU A 1 94 ? -16.957 6.079 17.986 1.00 87.25 94 GLU A CA 1
ATOM 747 C C . GLU A 1 94 ? -16.839 7.416 17.247 1.00 87.25 94 GLU A C 1
ATOM 749 O O . GLU A 1 94 ? -16.245 8.364 17.757 1.00 87.25 94 GLU A O 1
ATOM 754 N N . ARG A 1 95 ? -17.448 7.482 16.053 1.00 84.12 95 ARG A N 1
ATOM 755 C CA . ARG A 1 95 ? -17.444 8.659 15.161 1.00 84.12 95 ARG A CA 1
ATOM 756 C C . ARG A 1 95 ? -16.045 9.125 14.737 1.00 84.12 95 ARG A C 1
ATOM 758 O O . ARG A 1 95 ? -15.881 10.283 14.358 1.00 84.12 95 ARG A O 1
ATOM 765 N N . ASP A 1 96 ? -15.064 8.233 14.786 1.00 84.38 96 ASP A N 1
ATOM 766 C CA . ASP A 1 96 ? -13.706 8.525 14.349 1.00 84.38 96 ASP A CA 1
ATOM 767 C C . ASP A 1 96 ? -13.575 8.434 12.821 1.00 84.38 96 ASP A C 1
ATOM 769 O O . ASP A 1 96 ? -14.251 7.637 12.163 1.00 84.38 96 ASP A O 1
ATOM 773 N N . PHE A 1 97 ? -12.689 9.252 12.260 1.00 87.38 97 PHE A N 1
ATOM 774 C CA . PHE A 1 97 ? -12.325 9.223 10.848 1.00 87.38 97 PHE A CA 1
ATOM 775 C C . PHE A 1 97 ? -10.816 9.072 10.755 1.00 87.38 97 PHE A C 1
ATOM 777 O O . PHE A 1 97 ? -10.073 10.029 10.966 1.00 87.38 97 PHE A O 1
ATOM 784 N N . ILE A 1 98 ? -10.373 7.868 10.405 1.00 91.38 98 ILE A N 1
ATOM 785 C CA . ILE A 1 98 ? -8.961 7.594 10.159 1.00 91.38 98 ILE A CA 1
ATOM 786 C C . ILE A 1 98 ? -8.711 7.396 8.669 1.00 91.38 98 ILE A C 1
ATOM 788 O O .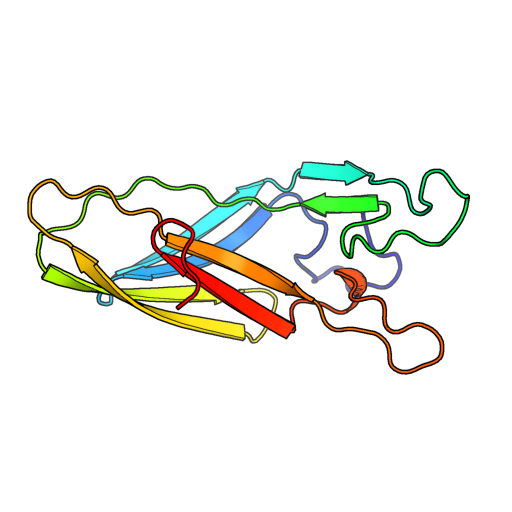 ILE A 1 98 ? -9.572 6.913 7.932 1.00 91.38 98 ILE A O 1
ATOM 792 N N . THR A 1 99 ? -7.504 7.734 8.240 1.00 93.69 99 THR A N 1
ATOM 793 C CA . THR A 1 99 ? -6.992 7.397 6.913 1.00 93.69 99 THR A CA 1
ATOM 794 C C . THR A 1 99 ? -5.906 6.348 7.074 1.00 93.69 99 THR A C 1
ATOM 796 O O . THR A 1 99 ? -4.899 6.608 7.732 1.00 93.69 99 THR A O 1
ATOM 799 N N . LEU A 1 100 ? -6.121 5.172 6.487 1.00 93.81 100 LEU A N 1
ATOM 800 C CA . LEU A 1 100 ? -5.129 4.107 6.403 1.00 93.81 100 LEU A CA 1
ATOM 801 C C . LEU A 1 100 ? -4.588 4.062 4.973 1.00 93.81 100 LEU A C 1
ATOM 803 O O . LEU A 1 100 ? -5.325 3.751 4.039 1.00 93.81 100 LEU A O 1
ATOM 807 N N . GLU A 1 101 ? -3.314 4.388 4.806 1.00 94.56 101 GLU A N 1
ATOM 808 C CA . GLU A 1 101 ? -2.648 4.472 3.510 1.00 94.56 101 GLU A CA 1
ATOM 809 C C . GLU A 1 101 ? -1.535 3.424 3.419 1.00 94.56 101 GLU A C 1
ATOM 811 O O . GLU A 1 101 ? -0.731 3.268 4.336 1.00 94.56 101 GLU A O 1
ATOM 816 N N . PHE A 1 102 ? -1.471 2.722 2.289 1.00 91.81 102 PHE A N 1
ATOM 817 C CA . PHE A 1 102 ? -0.405 1.777 1.969 1.00 91.81 102 PHE A CA 1
ATOM 818 C C . PHE A 1 102 ? 0.420 2.350 0.816 1.00 91.81 102 PHE A C 1
ATOM 820 O O . PHE A 1 102 ? -0.033 2.370 -0.329 1.00 91.81 102 PHE A O 1
ATOM 827 N N . ARG A 1 103 ? 1.648 2.790 1.100 1.00 90.62 103 ARG A N 1
ATOM 828 C CA . ARG A 1 103 ? 2.572 3.344 0.100 1.00 90.62 103 ARG A CA 1
ATOM 829 C C . ARG A 1 103 ? 3.560 2.287 -0.386 1.00 90.62 103 ARG A C 1
ATOM 831 O O . ARG A 1 103 ? 4.265 1.714 0.446 1.00 90.62 103 ARG A O 1
ATOM 838 N N . PRO A 1 104 ? 3.650 2.014 -1.698 1.00 86.94 104 PRO A N 1
ATOM 839 C CA . PRO A 1 104 ? 4.602 1.041 -2.206 1.00 86.94 104 PRO A CA 1
ATOM 840 C C . PRO A 1 104 ? 6.029 1.587 -2.095 1.00 86.94 104 PRO A C 1
ATOM 842 O O . PRO A 1 104 ? 6.333 2.697 -2.524 1.00 86.94 104 PRO A O 1
ATOM 845 N N . VAL A 1 105 ? 6.930 0.769 -1.564 1.00 86.00 105 VAL A N 1
ATOM 846 C CA . VAL A 1 105 ? 8.375 0.975 -1.631 1.00 86.00 105 VAL A CA 1
ATOM 847 C C . VAL A 1 105 ? 8.922 -0.017 -2.636 1.00 86.00 105 VAL A C 1
ATOM 849 O O . VAL A 1 105 ? 8.786 -1.227 -2.469 1.00 86.00 105 VAL A O 1
ATOM 852 N N . TYR A 1 106 ? 9.546 0.479 -3.697 1.00 81.44 106 TYR A N 1
ATOM 853 C CA . TYR A 1 106 ? 10.024 -0.369 -4.786 1.00 81.44 106 TYR A CA 1
ATOM 854 C C . TYR A 1 106 ? 11.422 -0.935 -4.540 1.00 81.44 106 TYR A C 1
ATOM 856 O O . TYR A 1 106 ? 12.246 -0.358 -3.824 1.00 81.44 106 TYR A O 1
ATOM 864 N N . LYS A 1 107 ? 11.722 -2.066 -5.187 1.00 75.69 107 LYS A N 1
ATOM 865 C CA . LYS A 1 107 ? 13.073 -2.644 -5.176 1.00 75.69 107 LYS A CA 1
ATOM 866 C C . LYS A 1 107 ? 14.044 -1.724 -5.931 1.00 75.69 107 LYS A C 1
ATOM 868 O O . LYS A 1 107 ? 13.723 -1.181 -6.989 1.00 75.69 107 LYS A O 1
ATOM 873 N N . SER A 1 108 ? 15.252 -1.550 -5.397 1.00 68.25 108 SER A N 1
ATOM 874 C CA . SER A 1 108 ? 16.328 -0.790 -6.046 1.00 68.25 108 SER A CA 1
ATOM 875 C C . SER A 1 108 ? 17.270 -1.699 -6.834 1.00 68.25 108 SER A C 1
ATOM 877 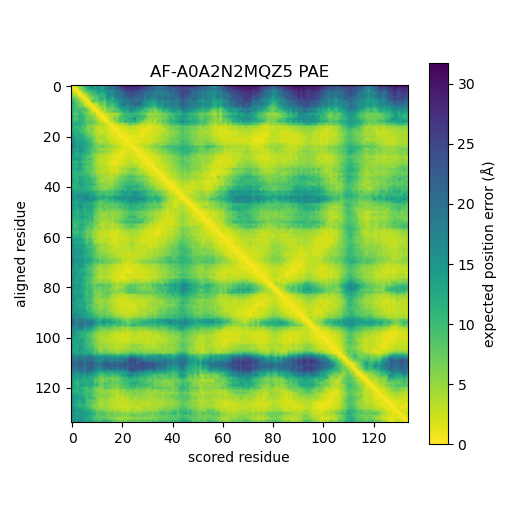O O . SER A 1 108 ? 17.375 -2.899 -6.572 1.00 68.25 108 SER A O 1
ATOM 879 N N . LYS A 1 109 ? 17.962 -1.134 -7.831 1.00 57.31 109 LYS A N 1
ATOM 880 C CA . LYS A 1 109 ? 19.089 -1.816 -8.480 1.00 57.31 109 LYS A CA 1
ATOM 881 C C . LYS A 1 109 ? 20.309 -1.822 -7.552 1.00 57.31 109 LYS A C 1
ATOM 883 O O . LYS A 1 109 ? 20.624 -0.819 -6.908 1.00 57.31 109 LYS A O 1
ATOM 888 N N . THR A 1 110 ? 21.038 -2.935 -7.535 1.00 53.75 110 THR A N 1
ATOM 889 C CA . THR A 1 110 ? 22.435 -2.973 -7.078 1.00 53.75 110 THR A CA 1
ATOM 890 C C . THR A 1 110 ? 23.307 -2.166 -8.061 1.00 53.75 110 THR A C 1
ATOM 892 O O . THR A 1 110 ? 22.929 -2.026 -9.220 1.00 53.75 110 THR A O 1
ATOM 895 N N . GLN A 1 111 ? 24.412 -1.585 -7.574 1.00 47.88 111 GLN A N 1
ATOM 896 C CA . GLN A 1 111 ? 25.301 -0.585 -8.214 1.00 47.88 111 GLN A CA 1
ATOM 897 C C . GLN A 1 111 ? 25.465 -0.643 -9.757 1.00 47.88 111 GLN A C 1
ATOM 899 O O . GLN A 1 111 ? 25.443 -1.728 -10.333 1.00 47.88 111 GLN A O 1
ATOM 904 N N . PRO A 1 112 ? 25.709 0.507 -10.436 1.00 51.97 112 PRO A N 1
ATOM 905 C CA . PRO A 1 112 ? 26.214 1.778 -9.886 1.00 51.97 112 PRO A CA 1
ATOM 906 C C . PRO A 1 112 ? 25.142 2.800 -9.474 1.00 51.97 112 PRO A C 1
ATOM 908 O O . PRO A 1 112 ? 25.450 3.717 -8.718 1.00 51.97 112 PRO A O 1
ATOM 911 N N . THR A 1 113 ? 23.882 2.641 -9.886 1.00 58.34 113 THR A N 1
ATOM 912 C CA . THR A 1 113 ? 22.785 3.560 -9.530 1.00 58.34 113 THR A CA 1
ATOM 913 C C . THR A 1 113 ? 21.748 2.873 -8.637 1.00 58.34 113 THR A C 1
ATOM 915 O O . THR A 1 113 ? 21.011 1.993 -9.071 1.00 58.34 113 THR A O 1
ATOM 918 N N . ARG A 1 114 ? 21.688 3.292 -7.363 1.00 60.72 114 ARG A N 1
ATOM 919 C CA . ARG A 1 114 ? 20.751 2.799 -6.329 1.00 60.72 114 ARG A CA 1
ATOM 920 C C . ARG A 1 114 ? 19.370 3.469 -6.398 1.00 60.72 114 ARG A C 1
ATOM 922 O O . ARG A 1 114 ? 18.777 3.764 -5.364 1.00 60.72 114 ARG A O 1
ATOM 929 N N . THR A 1 115 ? 18.850 3.746 -7.588 1.00 63.88 115 THR A N 1
ATOM 930 C CA . THR A 1 115 ? 17.519 4.361 -7.705 1.00 63.88 115 THR A CA 1
ATOM 931 C C . THR A 1 115 ? 16.453 3.265 -7.574 1.00 63.88 115 THR A C 1
ATOM 933 O O . THR A 1 115 ? 16.515 2.284 -8.329 1.00 63.88 115 THR A O 1
ATOM 936 N N . PRO A 1 116 ? 15.513 3.357 -6.610 1.00 65.31 116 PRO A N 1
ATOM 937 C CA . PRO A 1 116 ? 14.344 2.482 -6.570 1.00 65.31 116 PRO A CA 1
ATOM 938 C C . PRO A 1 116 ? 13.538 2.658 -7.856 1.00 65.31 116 PRO A C 1
ATOM 940 O O . PRO A 1 116 ? 13.543 3.739 -8.438 1.00 65.31 116 PRO A O 1
ATOM 943 N N . SER A 1 117 ? 12.889 1.604 -8.343 1.00 69.88 117 SER A N 1
ATOM 944 C CA . SER A 1 117 ? 12.048 1.740 -9.530 1.00 69.88 117 SER A CA 1
ATOM 945 C C . SER A 1 117 ? 10.936 0.712 -9.560 1.00 69.88 117 SER A C 1
ATOM 947 O O . SER A 1 117 ? 11.184 -0.476 -9.331 1.00 69.88 117 SER A O 1
ATOM 949 N N . PHE A 1 118 ? 9.736 1.153 -9.942 1.00 71.44 118 PHE A N 1
ATOM 950 C CA . PHE A 1 118 ? 8.569 0.282 -10.075 1.00 71.44 118 PHE A CA 1
ATOM 951 C C . PHE A 1 118 ? 8.805 -0.905 -11.025 1.00 71.44 118 PHE A C 1
ATOM 953 O O . PHE A 1 118 ? 8.197 -1.958 -10.852 1.00 71.44 118 PHE A O 1
ATOM 960 N N . LYS A 1 119 ? 9.756 -0.809 -11.975 1.00 69.81 119 LYS A N 1
ATOM 961 C CA . LYS A 1 119 ? 10.0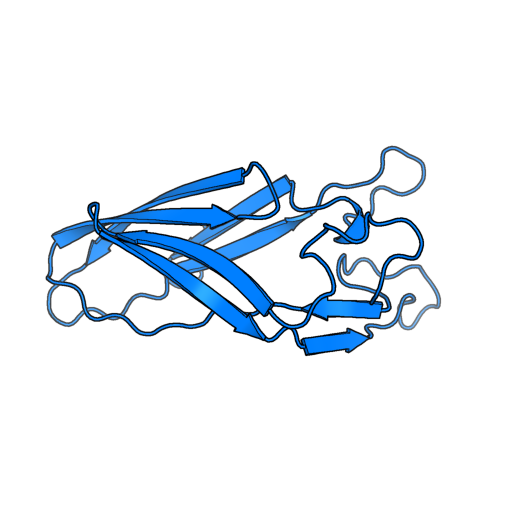86 -1.907 -12.914 1.00 69.81 119 LYS A CA 1
ATOM 962 C C . LYS A 1 119 ? 10.579 -3.182 -12.230 1.00 69.81 119 LYS A C 1
ATOM 964 O O . LYS A 1 119 ? 10.611 -4.237 -12.853 1.00 69.81 119 LYS A O 1
ATOM 969 N N . LYS A 1 120 ? 11.088 -3.076 -11.000 1.00 70.12 120 LYS A N 1
ATOM 970 C CA . LYS A 1 120 ? 11.586 -4.220 -10.223 1.00 70.12 120 LYS A CA 1
ATOM 971 C C . LYS A 1 120 ? 10.545 -4.767 -9.248 1.00 70.12 120 LYS A C 1
ATOM 973 O O . LYS A 1 120 ? 10.860 -5.700 -8.512 1.00 70.12 120 LYS A O 1
ATOM 978 N N . GLY A 1 121 ? 9.332 -4.222 -9.286 1.00 73.56 121 GLY A N 1
ATOM 979 C CA . GLY A 1 121 ? 8.234 -4.595 -8.414 1.00 73.56 121 GLY A CA 1
ATOM 980 C C . GLY A 1 121 ? 8.327 -3.949 -7.037 1.00 73.56 121 GLY A C 1
ATOM 981 O O . GLY A 1 121 ? 9.289 -3.245 -6.689 1.00 73.56 121 GLY A O 1
ATOM 982 N N . VAL A 1 122 ? 7.292 -4.208 -6.247 1.00 80.50 122 VAL A N 1
ATOM 983 C CA . VAL A 1 122 ? 7.191 -3.741 -4.868 1.00 80.50 122 VAL A CA 1
ATOM 984 C C . VAL A 1 122 ? 8.132 -4.569 -3.988 1.00 80.50 122 VAL A C 1
ATOM 986 O O . VAL A 1 122 ? 8.231 -5.792 -4.101 1.00 80.50 122 VAL A O 1
ATOM 989 N N . LYS A 1 123 ? 8.903 -3.884 -3.144 1.00 81.69 123 LYS A N 1
ATOM 990 C CA . LYS A 1 123 ? 9.704 -4.492 -2.078 1.00 81.69 123 LYS A CA 1
ATOM 991 C C . LYS A 1 123 ? 8.833 -4.709 -0.848 1.00 81.69 123 LYS A C 1
ATOM 993 O O . LYS A 1 123 ? 8.839 -5.797 -0.288 1.00 81.69 123 LYS A O 1
ATOM 998 N N . GLU A 1 124 ? 8.138 -3.656 -0.436 1.00 87.06 124 GLU A N 1
ATOM 999 C CA . GLU A 1 124 ? 7.249 -3.636 0.720 1.00 87.06 124 GLU A CA 1
ATOM 1000 C C . GLU A 1 124 ? 6.237 -2.493 0.608 1.00 87.06 124 GLU A C 1
ATOM 1002 O O . GLU A 1 124 ? 6.389 -1.607 -0.229 1.00 87.06 124 GLU A O 1
ATOM 1007 N N . TYR A 1 125 ? 5.225 -2.502 1.471 1.00 88.44 125 TYR A N 1
ATOM 1008 C CA . TYR A 1 125 ? 4.329 -1.368 1.675 1.00 88.44 125 TYR A CA 1
ATOM 1009 C C . TYR A 1 125 ? 4.618 -0.705 3.015 1.00 88.44 125 TYR A C 1
ATOM 1011 O O . TYR A 1 125 ? 4.573 -1.357 4.061 1.00 88.44 125 TYR A O 1
ATOM 1019 N N . GLU A 1 126 ? 4.859 0.600 2.979 1.00 91.81 126 GLU A N 1
ATOM 1020 C CA . GLU A 1 126 ? 4.844 1.450 4.161 1.00 91.81 126 GLU A CA 1
ATOM 1021 C C . GLU A 1 126 ? 3.400 1.787 4.512 1.00 91.81 126 GLU A C 1
ATOM 1023 O O . GLU A 1 126 ? 2.641 2.272 3.673 1.00 91.81 126 GLU A O 1
ATOM 1028 N N . VAL A 1 127 ? 3.016 1.506 5.754 1.00 93.12 127 VAL A N 1
ATOM 1029 C CA . VAL A 1 127 ? 1.658 1.747 6.237 1.00 93.12 127 VAL A CA 1
ATOM 1030 C C . VAL A 1 127 ? 1.642 3.059 7.002 1.00 93.12 127 VAL A C 1
ATOM 1032 O O . VAL A 1 127 ? 2.468 3.282 7.886 1.00 93.12 127 VAL A O 1
ATOM 1035 N N . HIS A 1 128 ? 0.712 3.937 6.649 1.00 94.06 128 HIS A N 1
ATOM 1036 C CA . HIS A 1 128 ? 0.503 5.211 7.314 1.00 94.06 128 HIS A CA 1
ATOM 1037 C C . HIS A 1 128 ? -0.911 5.267 7.883 1.00 94.06 128 HIS A C 1
ATOM 1039 O O . HIS A 1 128 ? -1.889 5.065 7.167 1.00 94.06 128 HIS A O 1
ATOM 1045 N N . LEU A 1 129 ? -1.017 5.591 9.167 1.00 92.88 129 LEU A N 1
ATOM 1046 C CA . LEU A 1 129 ? -2.266 5.901 9.842 1.00 92.88 129 LEU A CA 1
ATOM 1047 C C . LEU A 1 129 ? -2.302 7.405 10.114 1.00 92.88 129 LEU A C 1
ATOM 1049 O O . LEU A 1 129 ? -1.457 7.928 10.837 1.00 92.88 129 LEU A O 1
ATOM 1053 N N . ASN A 1 130 ? -3.260 8.117 9.520 1.00 91.94 130 ASN A N 1
ATOM 1054 C CA . ASN A 1 130 ? -3.378 9.578 9.626 1.00 91.94 130 ASN A CA 1
ATOM 1055 C C . ASN A 1 130 ? -2.056 10.300 9.294 1.00 91.94 130 ASN A C 1
ATOM 1057 O O . ASN A 1 130 ? -1.604 11.171 10.034 1.00 91.94 130 ASN A O 1
ATOM 1061 N N . ASN A 1 131 ? -1.415 9.903 8.189 1.00 88.81 131 ASN A N 1
ATOM 1062 C CA . ASN A 1 131 ? -0.093 10.347 7.721 1.00 88.81 131 ASN A CA 1
ATOM 1063 C C . ASN A 1 131 ? 1.113 9.923 8.581 1.00 88.81 131 ASN A C 1
ATOM 1065 O O . ASN A 1 131 ? 2.248 10.064 8.116 1.00 88.81 131 ASN A O 1
ATOM 1069 N N . ALA A 1 132 ? 0.917 9.358 9.774 1.00 89.81 132 ALA A N 1
ATOM 1070 C CA . ALA A 1 132 ? 1.998 8.826 10.597 1.00 89.81 132 ALA A CA 1
ATOM 1071 C C . ALA A 1 132 ? 2.325 7.384 10.194 1.00 89.81 132 ALA A C 1
ATOM 1073 O O . ALA A 1 132 ? 1.433 6.544 10.106 1.00 89.81 132 ALA A O 1
ATOM 1074 N N . ARG A 1 133 ? 3.603 7.091 9.947 1.00 90.50 133 ARG A N 1
ATOM 1075 C CA . ARG A 1 133 ? 4.062 5.733 9.632 1.00 90.50 133 ARG A CA 1
ATOM 1076 C C . ARG A 1 133 ? 3.943 4.830 10.863 1.00 90.50 133 ARG A C 1
ATOM 1078 O O . ARG A 1 133 ? 4.351 5.250 11.947 1.00 90.50 133 ARG A O 1
ATOM 1085 N N . ILE A 1 134 ? 3.442 3.610 10.669 1.00 87.12 134 ILE A N 1
ATOM 1086 C CA . ILE A 1 134 ? 3.275 2.578 11.706 1.00 87.12 134 ILE A CA 1
ATOM 1087 C C . ILE A 1 134 ? 3.896 1.237 11.309 1.00 87.12 134 ILE A C 1
ATOM 1089 O O . ILE A 1 134 ? 4.090 0.982 10.095 1.00 87.12 134 ILE A O 1
#

Foldseek 3Di:
DDDPPDDPPQPFPAQWFWKWKDKPNRIDIDIHGWDWDAAAQADPVRHGDLPQAHGTGTDGDDDDDDDDDAAKMKMKIDGPRDRDIDIDIDGHDVPDDKDKDWAFFAQADDDDDRRGHCVRPGPGTFIDINNHTD

pLDDT: mean 81.34, std 13.64, range [33.28, 95.06]

Solvent-accessible surface area (backbone atoms only — not comparable to full-atom values): 8158 Å² total; per-residue (Å²): 55,78,61,98,79,58,60,91,82,53,54,72,55,42,52,64,42,57,38,38,39,29,49,77,84,53,71,49,76,50,70,36,70,36,41,80,42,74,38,65,53,44,45,98,85,71,44,76,41,83,55,37,72,43,28,70,32,49,47,74,75,88,85,84,91,82,90,76,74,63,44,77,42,47,40,34,44,34,46,75,88,45,105,47,70,50,75,47,79,47,76,42,55,83,96,60,87,83,49,82,45,77,44,79,39,43,32,55,46,75,79,93,58,72,54,39,24,59,92,66,36,73,66,48,66,52,40,21,51,70,85,41,77,108

Mean predicted aligned error: 7.76 Å